Protein AF-A0A2T6F7N1-F1 (afdb_monomer_lite)

Sequence (81 aa):
MSTYRELQDQIEQLRKQAEEVRLVELADVILEIKTKMQEYGITGADLGLMGKKRVMKPSSTPVEAQEPQEAQQSTPENTEM

pLDDT: mean 75.66, std 18.67, range [42.53, 94.88]

Radius of gyration: 33.57 Å; chains: 1; bounding box: 85×48×63 Å

Structure (mmCIF, N/CA/C/O backbone):
data_AF-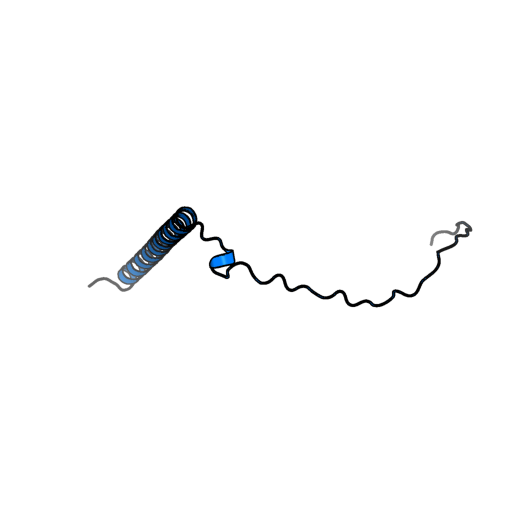A0A2T6F7N1-F1
#
_entry.id   AF-A0A2T6F7N1-F1
#
loop_
_atom_site.group_PDB
_atom_site.id
_atom_site.type_symbol
_atom_site.label_atom_id
_atom_site.label_alt_id
_atom_site.label_comp_id
_atom_site.label_asym_id
_atom_site.label_entity_id
_atom_site.label_seq_id
_atom_site.pdbx_PDB_ins_code
_atom_site.Cartn_x
_atom_site.Cartn_y
_atom_site.Cartn_z
_atom_site.occupancy
_atom_site.B_iso_or_equiv
_atom_site.auth_seq_id
_atom_site.auth_comp_id
_atom_site.auth_asym_id
_atom_site.auth_atom_id
_atom_site.pdbx_PDB_model_num
ATOM 1 N N . MET A 1 1 ? -27.206 5.252 19.320 1.00 70.88 1 MET A N 1
ATOM 2 C CA . MET A 1 1 ? -25.789 5.641 19.463 1.00 70.88 1 MET A CA 1
ATOM 3 C C . MET A 1 1 ? -25.000 4.356 19.461 1.00 70.88 1 MET A C 1
ATOM 5 O O . MET A 1 1 ? -25.319 3.498 20.273 1.00 70.88 1 MET A O 1
ATOM 9 N N . SER A 1 2 ? -24.066 4.193 18.531 1.00 78.69 2 SER A N 1
ATOM 10 C CA . SER A 1 2 ? -23.130 3.072 18.572 1.00 78.69 2 SER A CA 1
ATOM 11 C C . SER A 1 2 ? -22.326 3.153 19.866 1.00 78.69 2 SER A C 1
ATOM 13 O O . SER A 1 2 ? -21.916 4.234 20.299 1.00 78.69 2 SER A O 1
ATOM 15 N N . THR A 1 3 ? -22.166 2.017 20.528 1.00 92.25 3 THR A N 1
ATOM 16 C CA . THR A 1 3 ? -21.376 1.921 21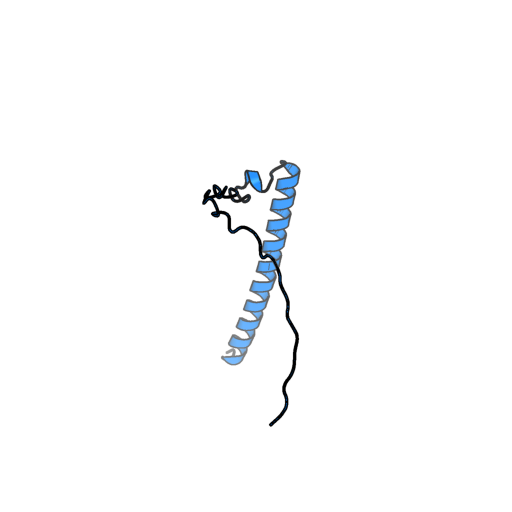.749 1.00 92.25 3 THR A CA 1
ATOM 17 C C . THR A 1 3 ? -19.895 2.080 21.418 1.00 92.25 3 THR A C 1
ATOM 19 O O . THR A 1 3 ? -19.453 1.828 20.297 1.00 92.25 3 THR A O 1
ATOM 22 N N . TYR A 1 4 ? -19.099 2.478 22.410 1.00 91.94 4 TYR A N 1
ATOM 23 C CA . TYR A 1 4 ? -17.648 2.585 22.248 1.00 91.94 4 TYR A CA 1
ATOM 24 C C . TYR A 1 4 ? -17.027 1.289 21.706 1.00 91.94 4 TYR A C 1
ATOM 26 O O . TYR A 1 4 ? -16.126 1.338 20.874 1.00 91.94 4 TYR A O 1
ATOM 34 N N . ARG A 1 5 ? -17.556 0.132 22.125 1.00 91.12 5 ARG A N 1
ATOM 35 C CA . ARG A 1 5 ? -17.078 -1.174 21.674 1.00 91.12 5 ARG A CA 1
ATOM 36 C C . ARG A 1 5 ? -17.333 -1.407 20.186 1.00 91.12 5 ARG A C 1
ATOM 38 O O . ARG A 1 5 ? -16.413 -1.773 19.472 1.00 91.12 5 ARG A O 1
ATOM 45 N N . GLU A 1 6 ? -18.542 -1.118 19.715 1.00 91.06 6 GLU A N 1
ATOM 46 C CA . GLU A 1 6 ? -18.886 -1.267 18.295 1.00 91.06 6 GLU A CA 1
ATOM 47 C C . GLU A 1 6 ? -18.061 -0.331 17.401 1.00 91.06 6 GLU A C 1
ATOM 49 O O . GLU A 1 6 ? -17.690 -0.704 16.291 1.00 91.06 6 GLU A O 1
ATOM 54 N N . LEU A 1 7 ? -17.740 0.878 17.881 1.00 94.69 7 LEU A N 1
ATOM 55 C CA . LEU A 1 7 ? -16.848 1.794 17.165 1.00 94.69 7 LEU A CA 1
ATOM 56 C C . LEU A 1 7 ? -15.409 1.262 17.107 1.00 94.69 7 LEU A C 1
ATOM 58 O O . LEU A 1 7 ? -14.757 1.407 16.077 1.00 94.69 7 LEU A O 1
ATOM 62 N N . GLN A 1 8 ? -14.917 0.630 18.178 1.00 93.38 8 GLN A N 1
ATOM 63 C CA . GLN A 1 8 ? -13.600 -0.016 18.171 1.00 93.38 8 GLN A CA 1
ATOM 64 C C . GLN A 1 8 ? -13.536 -1.166 17.162 1.00 93.38 8 GLN A C 1
ATOM 66 O O . GLN A 1 8 ? -12.611 -1.199 16.352 1.00 93.38 8 GLN A O 1
ATOM 71 N N . ASP A 1 9 ? -14.539 -2.046 17.152 1.00 94.81 9 ASP A N 1
ATOM 72 C CA . ASP A 1 9 ? -14.583 -3.186 16.231 1.00 94.81 9 ASP A CA 1
ATOM 73 C C . ASP A 1 9 ? -14.619 -2.709 14.757 1.00 94.81 9 ASP A C 1
ATOM 75 O O . ASP A 1 9 ? -13.919 -3.246 13.895 1.00 94.81 9 ASP A O 1
ATOM 79 N N . GLN A 1 10 ? -15.355 -1.628 14.463 1.00 92.88 10 GLN A N 1
ATOM 80 C CA . GLN A 1 10 ? -15.373 -1.006 13.130 1.00 92.88 10 GLN A CA 1
ATOM 81 C C . GLN A 1 10 ? -14.019 -0.408 12.732 1.00 92.88 10 GLN A C 1
ATOM 83 O O . GLN A 1 10 ? -13.608 -0.539 11.579 1.00 92.88 10 GLN A O 1
ATOM 88 N N . ILE A 1 11 ? -13.309 0.236 13.664 1.00 94.62 11 ILE A N 1
ATOM 89 C CA . ILE A 1 11 ? -11.969 0.779 13.405 1.00 94.62 11 ILE A CA 1
ATOM 90 C C . ILE A 1 11 ? -11.000 -0.351 13.062 1.00 94.62 11 ILE A C 1
ATOM 92 O O . ILE A 1 11 ? -10.239 -0.225 12.107 1.00 94.62 11 ILE A O 1
ATOM 96 N N . GLU A 1 12 ? -11.017 -1.454 13.806 1.00 93.62 12 GLU A N 1
ATOM 97 C CA . GLU A 1 12 ? -10.149 -2.603 13.530 1.00 93.62 12 GLU A CA 1
ATOM 98 C C . GLU A 1 12 ? -10.417 -3.193 12.145 1.00 93.62 12 GLU A C 1
ATOM 100 O O . GLU A 1 12 ? -9.481 -3.424 11.374 1.00 93.62 12 GLU A O 1
ATOM 105 N N . GLN A 1 13 ? -11.691 -3.350 11.784 1.00 93.62 13 GLN A N 1
ATOM 106 C CA . GLN A 1 13 ? -12.078 -3.831 10.464 1.00 93.62 13 GLN A CA 1
ATOM 107 C C . GLN A 1 13 ? -11.622 -2.881 9.347 1.00 93.62 13 GLN A C 1
ATOM 109 O O . GLN A 1 13 ? -11.042 -3.334 8.360 1.00 93.62 13 GLN A O 1
ATOM 114 N N . LEU A 1 14 ? -11.825 -1.571 9.511 1.00 94.88 14 LEU A N 1
ATOM 115 C CA . LEU A 1 14 ? -11.391 -0.565 8.536 1.00 94.88 14 LEU A CA 1
ATOM 116 C C . LEU A 1 14 ? -9.868 -0.520 8.395 1.00 94.88 14 LEU A C 1
ATOM 118 O O . LEU A 1 14 ? -9.360 -0.349 7.290 1.00 94.88 14 LEU A O 1
ATOM 122 N N . ARG A 1 15 ? -9.121 -0.708 9.488 1.00 93.06 15 ARG A N 1
ATOM 123 C CA . ARG A 1 15 ? -7.653 -0.775 9.448 1.00 93.06 15 ARG A CA 1
ATOM 124 C C . ARG A 1 15 ? -7.176 -1.983 8.656 1.00 93.06 15 ARG A C 1
ATOM 126 O O . ARG A 1 15 ? -6.312 -1.826 7.799 1.00 93.06 15 ARG A O 1
ATOM 133 N N . LYS A 1 16 ? -7.781 -3.151 8.879 1.00 93.69 16 LYS A N 1
ATOM 134 C CA . LYS A 1 16 ? -7.470 -4.357 8.106 1.00 93.69 16 LYS A CA 1
ATOM 135 C C . LYS A 1 16 ? -7.758 -4.159 6.615 1.00 93.69 16 LYS A C 1
ATOM 137 O O . LYS A 1 16 ? -6.911 -4.465 5.784 1.00 93.69 16 LYS A O 1
ATOM 142 N N . GLN A 1 17 ? -8.912 -3.582 6.280 1.00 90.94 17 GLN A N 1
ATOM 143 C CA . GLN A 1 17 ? -9.267 -3.270 4.893 1.00 90.94 17 GLN A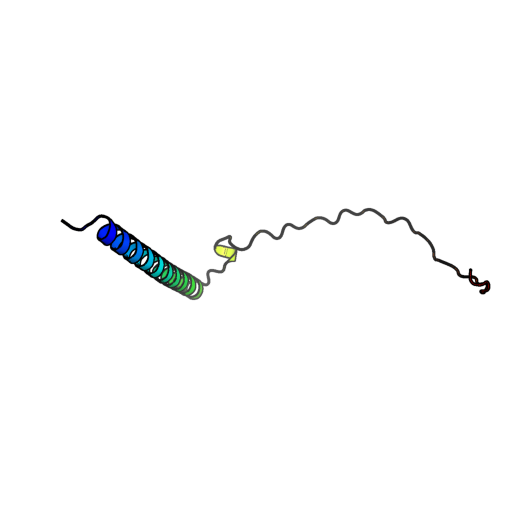 CA 1
ATOM 144 C C . GLN A 1 17 ? -8.286 -2.278 4.255 1.00 90.94 17 GLN A C 1
ATOM 146 O O . GLN A 1 17 ? -7.872 -2.470 3.116 1.00 90.94 17 GLN A O 1
ATOM 151 N N . ALA A 1 18 ? -7.869 -1.242 4.985 1.00 90.81 18 ALA A N 1
ATOM 152 C CA . ALA A 1 18 ? -6.898 -0.270 4.490 1.00 90.81 18 ALA A CA 1
ATOM 153 C C . ALA A 1 18 ? -5.524 -0.904 4.214 1.00 90.81 18 ALA A C 1
ATOM 155 O O . ALA A 1 18 ? -4.869 -0.556 3.233 1.00 90.81 18 ALA A O 1
ATOM 156 N N . GLU A 1 19 ? -5.085 -1.844 5.052 1.00 92.00 19 GLU A N 1
ATOM 157 C CA . GLU A 1 19 ? -3.847 -2.595 4.824 1.00 92.00 19 GLU A CA 1
ATOM 158 C C . GLU A 1 19 ? -3.947 -3.506 3.597 1.00 92.00 19 GLU A C 1
ATOM 160 O O . GLU A 1 19 ? -3.030 -3.516 2.776 1.00 92.00 19 GLU A O 1
ATOM 165 N N . GLU A 1 20 ? -5.062 -4.219 3.429 1.00 91.81 20 GLU A N 1
ATOM 166 C CA . GLU A 1 20 ? -5.315 -5.053 2.248 1.00 91.81 20 GLU A CA 1
ATOM 167 C C . GLU A 1 20 ? -5.287 -4.220 0.959 1.00 91.81 20 GLU A C 1
ATOM 169 O O . GLU A 1 20 ? -4.565 -4.565 0.024 1.00 91.81 20 GLU A O 1
ATOM 174 N N . VAL A 1 21 ? -5.990 -3.081 0.933 1.00 92.50 21 VAL A N 1
ATOM 175 C CA . VAL A 1 21 ? -5.984 -2.159 -0.215 1.00 92.50 21 VAL A CA 1
ATOM 176 C C . VAL A 1 21 ? -4.573 -1.650 -0.496 1.00 92.50 21 VAL A C 1
ATOM 178 O O . VAL A 1 21 ? -4.129 -1.697 -1.639 1.00 92.50 21 VAL A O 1
ATOM 181 N N . ARG A 1 22 ? -3.817 -1.254 0.534 1.00 93.44 22 ARG A N 1
ATOM 182 C CA . ARG A 1 22 ? -2.434 -0.788 0.367 1.00 93.44 22 ARG A CA 1
ATOM 183 C C . ARG A 1 22 ? -1.532 -1.847 -0.271 1.00 93.44 22 ARG A C 1
ATOM 185 O O . ARG A 1 22 ? -0.656 -1.499 -1.061 1.00 93.44 22 ARG A O 1
ATOM 192 N N . LEU A 1 23 ? -1.694 -3.121 0.090 1.00 90.62 23 LEU A N 1
ATOM 193 C CA . LEU A 1 23 ? -0.914 -4.213 -0.499 1.00 90.62 23 LEU A CA 1
ATOM 194 C C . LEU A 1 23 ? -1.278 -4.438 -1.969 1.00 90.62 23 LEU A C 1
ATOM 196 O O . LEU A 1 23 ? -0.377 -4.654 -2.779 1.00 90.62 23 LEU A O 1
ATOM 200 N N . VAL A 1 24 ? -2.567 -4.359 -2.305 1.00 91.94 24 VAL A N 1
ATOM 201 C CA . VAL A 1 24 ? -3.060 -4.482 -3.684 1.00 91.94 24 VAL A CA 1
ATOM 202 C C . VAL A 1 24 ? -2.556 -3.324 -4.540 1.00 91.94 24 VAL A C 1
ATOM 204 O O . VAL A 1 24 ? -1.905 -3.566 -5.551 1.00 91.94 24 VAL A O 1
ATOM 207 N N . GLU A 1 25 ? -2.745 -2.080 -4.097 1.00 92.12 25 GLU A N 1
ATOM 208 C CA . GLU A 1 25 ? -2.268 -0.893 -4.817 1.00 92.12 25 GLU A CA 1
ATOM 209 C C . GLU A 1 25 ? -0.751 -0.932 -5.018 1.00 92.12 25 GLU A C 1
ATOM 211 O O . GLU A 1 25 ? -0.249 -0.617 -6.095 1.00 92.12 25 GLU A O 1
ATOM 216 N N . LEU A 1 26 ? 0.006 -1.368 -4.006 1.00 93.56 26 LEU A N 1
ATOM 217 C CA . LEU A 1 26 ? 1.452 -1.509 -4.133 1.00 93.56 26 LEU A CA 1
ATOM 218 C C . LEU A 1 26 ? 1.833 -2.587 -5.156 1.00 93.56 26 LEU A C 1
ATOM 220 O O . LEU A 1 26 ? 2.767 -2.382 -5.933 1.00 93.56 26 LEU A O 1
ATOM 224 N N . ALA A 1 27 ? 1.140 -3.727 -5.162 1.00 92.31 27 ALA A N 1
ATOM 225 C CA . ALA A 1 27 ? 1.375 -4.790 -6.133 1.00 92.31 27 ALA A CA 1
ATOM 226 C C . ALA A 1 27 ? 1.068 -4.319 -7.562 1.00 92.31 27 ALA A C 1
ATOM 228 O O . ALA A 1 27 ? 1.887 -4.539 -8.457 1.00 92.31 27 ALA A O 1
ATOM 229 N N . ASP A 1 28 ? -0.045 -3.614 -7.752 1.00 94.38 28 ASP A N 1
ATOM 230 C CA . ASP A 1 28 ? -0.455 -3.059 -9.042 1.00 94.38 28 ASP A CA 1
ATOM 231 C C . ASP A 1 28 ? 0.549 -2.020 -9.547 1.00 94.38 28 ASP A C 1
ATOM 233 O O . ASP A 1 28 ? 1.022 -2.117 -10.680 1.00 94.38 28 ASP A O 1
ATOM 237 N N . VAL A 1 29 ? 0.983 -1.093 -8.687 1.00 94.69 29 VAL A N 1
ATOM 238 C CA . VAL A 1 29 ? 2.016 -0.103 -9.030 1.00 94.69 29 VAL A CA 1
ATOM 239 C C . VAL A 1 29 ? 3.337 -0.787 -9.394 1.00 94.69 29 VAL A C 1
ATOM 241 O O . VAL A 1 29 ? 3.994 -0.397 -10.360 1.00 94.69 29 VAL A O 1
ATOM 244 N N . ILE A 1 30 ? 3.742 -1.837 -8.671 1.00 91.81 30 ILE A N 1
ATOM 245 C CA . ILE A 1 30 ? 4.951 -2.606 -9.005 1.00 91.81 30 ILE A CA 1
ATOM 246 C C . ILE A 1 30 ? 4.810 -3.283 -10.373 1.00 91.81 30 ILE A C 1
ATOM 248 O O . ILE A 1 30 ? 5.774 -3.294 -11.143 1.00 91.81 30 ILE A O 1
ATOM 252 N N . LEU A 1 31 ? 3.651 -3.864 -10.685 1.00 93.56 31 LEU A N 1
ATOM 253 C CA . LEU A 1 31 ? 3.393 -4.487 -11.984 1.00 93.56 31 LEU A CA 1
ATOM 254 C C . LEU A 1 31 ? 3.410 -3.458 -13.114 1.00 93.56 31 LEU A C 1
ATOM 256 O O . LEU A 1 31 ? 4.019 -3.710 -14.156 1.00 93.56 31 LEU A O 1
ATOM 260 N N . GLU A 1 32 ? 2.819 -2.287 -12.901 1.00 93.31 32 GLU A N 1
ATOM 261 C CA . GLU A 1 32 ? 2.832 -1.192 -13.866 1.00 93.31 32 GLU A CA 1
ATOM 262 C C . GLU A 1 32 ? 4.262 -0.706 -14.132 1.00 93.31 32 GLU A C 1
ATOM 264 O O . GLU A 1 32 ? 4.680 -0.605 -15.288 1.00 93.31 32 GLU A O 1
ATOM 269 N N . ILE A 1 33 ? 5.053 -0.481 -13.076 1.00 91.31 33 ILE A N 1
ATOM 270 C CA . ILE A 1 33 ? 6.465 -0.098 -13.198 1.00 91.31 33 ILE A CA 1
ATOM 271 C C . ILE A 1 33 ? 7.236 -1.175 -13.960 1.00 91.31 33 ILE A C 1
ATOM 273 O O . ILE A 1 33 ? 7.967 -0.846 -14.887 1.00 91.31 33 ILE A O 1
ATOM 277 N N . LYS A 1 34 ? 7.058 -2.459 -13.625 1.00 90.00 34 LYS A N 1
ATOM 278 C CA . LYS A 1 34 ? 7.721 -3.567 -14.333 1.00 90.00 34 LYS A CA 1
ATOM 279 C C . LYS A 1 34 ? 7.333 -3.633 -15.809 1.00 90.00 34 LYS A C 1
ATOM 281 O O . LYS A 1 34 ? 8.194 -3.895 -16.643 1.00 90.00 34 LYS A O 1
ATOM 286 N N . THR A 1 35 ? 6.070 -3.377 -16.131 1.00 93.12 35 THR A N 1
ATOM 287 C CA . THR A 1 35 ? 5.582 -3.355 -17.516 1.00 93.12 35 THR A CA 1
ATOM 288 C C . THR A 1 35 ? 6.230 -2.210 -18.288 1.00 93.12 35 THR A C 1
ATOM 290 O O . THR A 1 35 ? 6.822 -2.441 -19.338 1.00 93.12 35 THR A O 1
ATOM 293 N N . LYS A 1 36 ? 6.244 -1.000 -17.715 1.00 93.12 36 LYS A N 1
ATOM 294 C CA . LYS A 1 36 ? 6.947 0.160 -18.286 1.00 93.12 36 LYS A CA 1
ATOM 295 C C . LYS A 1 36 ? 8.450 -0.094 -18.420 1.00 93.12 36 LYS A C 1
ATOM 297 O O . LYS A 1 36 ? 9.054 0.279 -19.419 1.00 93.12 36 LYS A O 1
ATOM 302 N N . MET A 1 37 ? 9.061 -0.774 -17.451 1.00 90.69 37 MET A N 1
ATOM 303 C CA . MET A 1 37 ? 10.464 -1.180 -17.537 1.00 90.69 37 MET A CA 1
ATOM 304 C C . MET A 1 37 ? 10.723 -2.090 -18.741 1.00 90.69 37 MET A C 1
ATOM 306 O O . MET A 1 37 ? 11.706 -1.890 -19.447 1.00 90.69 37 MET A O 1
ATOM 310 N N . GLN A 1 38 ? 9.840 -3.052 -19.011 1.00 90.88 38 GLN A N 1
ATOM 311 C CA . GLN A 1 38 ? 9.958 -3.928 -20.178 1.00 90.88 38 GLN A CA 1
ATOM 312 C C . GLN A 1 38 ? 9.696 -3.192 -21.497 1.00 90.88 38 GLN A C 1
ATOM 314 O O . GLN A 1 38 ? 10.445 -3.388 -22.449 1.00 90.88 38 GLN A O 1
ATOM 319 N N . GLU A 1 39 ? 8.677 -2.333 -21.548 1.00 93.06 39 GLU A N 1
ATOM 320 C CA . GLU A 1 39 ? 8.282 -1.593 -22.754 1.00 93.06 39 GLU A CA 1
ATOM 321 C C . GLU A 1 39 ? 9.362 -0.608 -23.218 1.00 93.06 39 GLU A C 1
ATOM 323 O O . GLU A 1 39 ? 9.690 -0.547 -24.401 1.00 93.06 39 GLU A O 1
ATOM 328 N N . TYR A 1 40 ? 9.958 0.127 -22.279 1.00 92.00 40 TYR A N 1
ATOM 329 C CA . TYR A 1 40 ? 10.985 1.128 -22.572 1.00 92.00 40 TYR A CA 1
ATOM 330 C C . TYR A 1 40 ? 12.417 0.598 -22.414 1.00 92.00 40 TYR A C 1
ATOM 332 O O . TYR A 1 40 ? 13.371 1.351 -22.601 1.00 92.00 40 TYR A O 1
ATOM 340 N N . GLY A 1 41 ? 12.590 -0.677 -22.050 1.00 87.50 41 GLY A N 1
ATOM 341 C CA . GLY A 1 41 ? 13.903 -1.271 -21.783 1.00 87.50 41 GLY A CA 1
ATOM 342 C C . GLY A 1 41 ? 14.635 -0.659 -20.580 1.00 87.50 41 GLY A C 1
ATOM 343 O O . GLY A 1 41 ? 15.860 -0.722 -20.521 1.00 87.50 41 GLY A O 1
ATOM 344 N N . ILE A 1 42 ? 13.905 -0.058 -19.634 1.00 86.88 42 ILE A N 1
ATOM 345 C CA . ILE A 1 42 ? 14.463 0.563 -18.427 1.00 86.88 42 ILE A CA 1
ATOM 346 C C . ILE A 1 42 ? 14.878 -0.541 -17.457 1.00 86.88 42 ILE A C 1
ATOM 348 O O . ILE A 1 42 ? 14.081 -1.387 -17.047 1.00 86.88 42 ILE A O 1
ATOM 352 N N . THR A 1 43 ? 16.133 -0.510 -17.037 1.00 84.19 43 THR A N 1
ATOM 353 C CA . THR A 1 43 ? 16.696 -1.448 -16.070 1.00 84.19 43 THR A CA 1
ATOM 354 C C . THR A 1 43 ? 16.761 -0.832 -14.672 1.00 84.19 43 THR A C 1
ATOM 356 O O . THR A 1 43 ? 16.661 0.380 -14.483 1.00 84.19 43 THR A O 1
ATOM 359 N N . GLY A 1 44 ? 16.980 -1.658 -13.644 1.00 82.56 44 GLY A N 1
ATOM 360 C CA . GLY A 1 44 ? 17.217 -1.148 -12.288 1.00 82.56 44 GLY A CA 1
ATOM 361 C C . GLY A 1 44 ? 18.441 -0.221 -12.190 1.00 82.56 44 GLY A C 1
ATOM 362 O O . GLY A 1 44 ? 18.511 0.610 -11.286 1.00 82.56 44 GLY A O 1
ATOM 363 N N . ALA A 1 45 ? 19.388 -0.317 -13.129 1.00 81.94 45 ALA A N 1
ATOM 364 C CA . ALA A 1 45 ? 20.518 0.603 -13.215 1.00 81.94 45 ALA A CA 1
ATOM 365 C C . ALA A 1 45 ? 20.086 2.009 -13.658 1.00 81.94 45 ALA A C 1
ATOM 367 O O . ALA A 1 45 ? 20.550 2.988 -13.074 1.00 81.94 45 ALA A O 1
ATOM 368 N N . ASP A 1 46 ? 19.154 2.107 -14.608 1.00 79.31 46 ASP A N 1
ATOM 369 C CA . ASP A 1 46 ? 18.640 3.381 -15.134 1.00 79.31 46 ASP A CA 1
ATOM 370 C C . ASP A 1 46 ? 17.805 4.141 -14.093 1.00 79.31 46 ASP A C 1
ATOM 372 O O . ASP A 1 46 ? 17.783 5.368 -14.064 1.00 79.31 46 ASP A O 1
ATOM 376 N N . LEU A 1 47 ? 17.180 3.404 -13.172 1.00 82.12 47 LEU A N 1
ATOM 377 C CA . LEU A 1 47 ? 16.471 3.943 -12.007 1.00 82.12 47 LEU A CA 1
ATOM 378 C C . LEU A 1 47 ? 17.405 4.268 -10.824 1.00 82.12 47 LEU A C 1
ATOM 380 O O . LEU A 1 47 ? 16.936 4.662 -9.758 1.00 82.12 47 LEU A O 1
ATOM 384 N N . GLY A 1 48 ? 18.720 4.058 -10.962 1.00 79.62 48 GLY A N 1
ATOM 385 C CA . GLY A 1 48 ? 19.694 4.275 -9.886 1.00 79.62 48 GLY A CA 1
ATOM 386 C C . GLY A 1 48 ? 19.581 3.291 -8.712 1.00 79.62 48 GLY A C 1
ATOM 387 O O . GLY A 1 48 ? 20.205 3.506 -7.674 1.00 79.62 48 GLY A O 1
ATOM 388 N N . LEU A 1 49 ? 18.816 2.201 -8.864 1.00 76.44 49 LEU A N 1
ATOM 389 C CA . LEU A 1 49 ? 18.618 1.152 -7.849 1.00 76.44 49 LEU A CA 1
ATOM 390 C C . LEU A 1 49 ? 19.839 0.232 -7.727 1.00 76.44 49 LEU A C 1
ATOM 392 O O . LEU A 1 49 ? 20.012 -0.473 -6.732 1.00 76.44 49 LEU A O 1
ATOM 396 N N . MET A 1 50 ? 20.709 0.235 -8.737 1.00 68.62 50 MET A N 1
ATOM 397 C CA . MET A 1 50 ? 21.951 -0.521 -8.728 1.00 68.62 50 MET A CA 1
ATOM 398 C C . MET A 1 50 ? 22.993 0.265 -7.930 1.0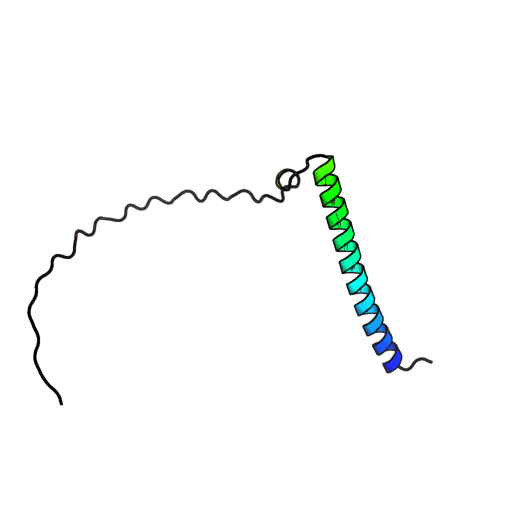0 68.62 50 MET A C 1
ATOM 400 O O . MET A 1 50 ? 23.711 1.116 -8.456 1.00 68.62 50 MET A O 1
ATOM 404 N N . GLY A 1 51 ? 23.038 0.012 -6.619 1.00 61.88 51 GLY A N 1
ATOM 405 C CA . GLY A 1 51 ? 24.015 0.621 -5.725 1.00 61.88 51 GLY A CA 1
ATOM 406 C C . GLY A 1 51 ? 25.422 0.482 -6.304 1.00 61.88 51 GLY A C 1
ATOM 407 O O . GLY A 1 51 ? 25.857 -0.626 -6.621 1.00 61.88 51 GLY A O 1
ATOM 408 N N . LYS A 1 52 ? 26.132 1.609 -6.456 1.00 61.94 52 LYS A N 1
ATOM 409 C CA . LYS A 1 52 ? 27.559 1.637 -6.805 1.00 61.94 52 LYS A CA 1
ATOM 410 C C . LYS A 1 52 ? 28.267 0.584 -5.958 1.00 61.94 52 LYS A C 1
ATOM 412 O O . LYS A 1 52 ? 28.392 0.755 -4.744 1.00 61.94 52 LYS A O 1
ATOM 417 N N . LYS A 1 53 ? 28.717 -0.504 -6.589 1.00 60.09 53 LYS A N 1
ATOM 418 C CA . LYS A 1 53 ? 29.575 -1.504 -5.956 1.00 60.09 53 LYS A CA 1
ATOM 419 C C . LYS A 1 53 ? 30.780 -0.732 -5.427 1.00 60.09 53 LYS A C 1
ATOM 421 O O . LYS A 1 53 ? 31.609 -0.277 -6.211 1.00 60.09 53 LYS A O 1
ATOM 426 N N . ARG A 1 54 ? 30.817 -0.472 -4.115 1.00 62.97 54 ARG A N 1
ATOM 427 C CA . ARG A 1 54 ? 31.956 0.190 -3.478 1.00 62.97 54 ARG A CA 1
ATOM 428 C C . ARG A 1 54 ? 33.142 -0.730 -3.714 1.00 62.97 54 ARG A C 1
ATOM 430 O O . ARG A 1 54 ? 33.221 -1.796 -3.111 1.00 62.97 54 ARG A O 1
ATOM 437 N N . VAL A 1 55 ? 34.014 -0.353 -4.644 1.00 58.41 55 VAL A N 1
ATOM 438 C CA . VAL A 1 55 ? 35.283 -1.038 -4.861 1.00 58.41 55 VAL A CA 1
ATOM 439 C C . VAL A 1 55 ? 36.117 -0.749 -3.619 1.00 58.41 55 VAL A C 1
ATOM 441 O O . VAL A 1 55 ? 36.715 0.318 -3.493 1.00 58.41 55 VAL A O 1
ATOM 444 N N . MET A 1 56 ? 36.076 -1.659 -2.648 1.00 59.62 56 MET A N 1
ATOM 445 C CA . MET A 1 56 ? 36.996 -1.628 -1.520 1.00 59.62 56 MET A CA 1
ATOM 446 C C . MET A 1 56 ? 38.384 -1.908 -2.094 1.00 59.62 56 MET A C 1
ATOM 448 O O . MET A 1 56 ? 38.653 -2.996 -2.599 1.00 59.62 56 MET A O 1
ATOM 452 N N . LYS A 1 57 ? 39.231 -0.878 -2.102 1.00 59.97 57 LYS A N 1
ATOM 453 C CA . LYS A 1 57 ? 40.632 -0.974 -2.510 1.00 59.97 57 LYS A CA 1
ATOM 454 C C . LYS A 1 57 ? 41.313 -1.949 -1.537 1.00 59.97 57 LYS A C 1
ATOM 456 O O . LYS A 1 57 ? 41.231 -1.693 -0.335 1.00 59.97 57 LYS A O 1
ATOM 461 N N . PRO A 1 58 ? 41.926 -3.057 -1.993 1.00 52.94 58 PRO A N 1
ATOM 462 C CA . PRO A 1 58 ? 42.585 -3.977 -1.079 1.00 52.94 58 PRO A CA 1
ATOM 463 C C . PRO A 1 58 ? 43.746 -3.239 -0.410 1.00 52.94 58 PRO A C 1
ATOM 465 O O . PRO A 1 58 ? 44.674 -2.776 -1.077 1.00 52.94 58 PRO A O 1
ATOM 468 N N . SER A 1 59 ? 43.664 -3.074 0.908 1.00 55.81 59 SER A N 1
ATOM 469 C CA . SER A 1 59 ? 44.788 -2.642 1.727 1.00 55.81 59 SER A CA 1
ATOM 470 C C . SER A 1 59 ? 45.843 -3.744 1.675 1.00 55.81 59 SER A C 1
ATOM 472 O O . SER A 1 59 ? 45.678 -4.802 2.275 1.00 55.81 59 SER A O 1
ATOM 474 N N . SER A 1 60 ? 46.902 -3.506 0.908 1.00 53.03 60 SER A N 1
ATOM 475 C CA . SER A 1 60 ? 48.105 -4.330 0.916 1.00 53.03 60 SER A CA 1
ATOM 476 C C . SER A 1 60 ? 48.825 -4.131 2.247 1.00 53.03 60 SER A C 1
ATOM 478 O O . SER A 1 60 ? 49.547 -3.151 2.414 1.00 53.03 60 SER A O 1
ATOM 480 N N . THR A 1 61 ? 48.644 -5.051 3.187 1.00 53.66 61 THR A N 1
ATOM 481 C CA . THR A 1 61 ? 49.622 -5.295 4.253 1.00 53.66 61 THR A CA 1
ATOM 482 C C . THR A 1 61 ? 50.372 -6.577 3.894 1.00 53.66 61 THR A C 1
ATOM 484 O O . THR A 1 61 ? 49.714 -7.608 3.726 1.00 53.66 61 THR A O 1
ATOM 487 N N . PRO A 1 62 ? 51.707 -6.548 3.736 1.00 48.09 62 PRO A N 1
ATOM 488 C CA . PRO A 1 62 ? 52.482 -7.765 3.555 1.00 48.09 62 PRO A CA 1
ATOM 489 C C . PRO A 1 62 ? 52.394 -8.569 4.854 1.00 48.09 62 PRO A C 1
ATOM 491 O O . PRO A 1 62 ? 52.778 -8.078 5.913 1.00 48.09 62 PRO A O 1
ATOM 494 N N . VAL A 1 63 ? 51.837 -9.777 4.784 1.00 53.97 63 VAL A N 1
ATOM 495 C CA . VAL A 1 63 ? 51.957 -10.748 5.872 1.00 53.97 63 VAL A CA 1
ATOM 496 C C . VAL A 1 63 ? 53.391 -11.253 5.826 1.00 53.97 63 VAL A C 1
ATOM 498 O O . VAL A 1 63 ? 53.799 -11.911 4.869 1.00 53.97 63 VAL A O 1
ATOM 501 N N . GLU A 1 64 ? 54.158 -10.846 6.829 1.00 48.44 64 GLU A N 1
ATOM 502 C CA . GLU A 1 64 ? 55.512 -11.303 7.088 1.00 48.44 64 GLU A CA 1
ATOM 503 C C . GLU A 1 64 ? 55.523 -12.827 7.230 1.00 48.44 64 GLU A C 1
ATOM 505 O O . GLU A 1 64 ? 54.696 -13.416 7.930 1.00 48.44 64 GLU A O 1
ATOM 510 N N . ALA A 1 65 ? 56.428 -13.453 6.485 1.00 55.28 65 ALA A N 1
ATOM 511 C CA . ALA A 1 65 ? 56.594 -14.889 6.399 1.00 55.28 65 ALA A CA 1
ATOM 512 C C . ALA A 1 65 ? 56.880 -15.493 7.782 1.00 55.28 65 ALA A C 1
ATOM 514 O O . ALA A 1 65 ? 57.937 -15.263 8.363 1.00 55.28 65 ALA A O 1
ATOM 515 N N . GLN A 1 66 ? 55.953 -16.308 8.281 1.00 45.84 66 GLN A N 1
ATOM 516 C CA . GLN A 1 66 ? 56.262 -17.319 9.284 1.00 45.84 66 GLN A CA 1
ATOM 517 C C . GLN A 1 66 ? 56.471 -18.646 8.549 1.00 45.84 66 GLN A C 1
ATOM 519 O O . GLN A 1 66 ? 55.525 -19.277 8.078 1.00 45.84 66 GLN A O 1
ATOM 524 N N . GLU A 1 67 ? 57.750 -18.987 8.383 1.00 47.19 67 GLU A N 1
ATOM 525 C CA . GLU A 1 67 ? 58.269 -20.281 7.924 1.00 47.19 67 GLU A CA 1
ATOM 526 C C . GLU A 1 67 ? 57.846 -21.445 8.853 1.00 47.19 67 GLU A C 1
ATOM 528 O O . GLU A 1 67 ? 57.350 -21.210 9.959 1.00 47.19 67 GLU A O 1
ATOM 533 N N . PRO A 1 68 ? 57.966 -22.707 8.396 1.00 48.72 68 PRO A N 1
ATOM 534 C CA . PRO A 1 68 ? 57.020 -23.780 8.661 1.00 48.72 68 PRO A CA 1
ATOM 535 C C . PRO A 1 68 ? 57.312 -24.524 9.962 1.00 48.72 68 PRO A C 1
ATOM 537 O O . PRO A 1 68 ? 58.450 -24.667 10.400 1.00 48.72 68 PRO A O 1
ATOM 540 N N . GLN A 1 69 ? 56.249 -25.080 10.535 1.00 52.09 69 GLN A N 1
ATOM 541 C CA . GLN A 1 69 ? 56.320 -26.036 11.630 1.00 52.09 69 GLN A CA 1
ATOM 542 C C . GLN A 1 69 ? 57.057 -27.299 11.164 1.00 52.09 69 GLN A C 1
ATOM 544 O O . GLN A 1 69 ? 56.509 -28.088 10.393 1.00 52.09 69 GLN A O 1
ATOM 549 N N . GLU A 1 70 ? 58.280 -27.498 11.651 1.00 42.53 70 GLU A N 1
ATOM 550 C CA . GLU A 1 70 ? 59.004 -28.758 11.523 1.00 42.53 70 GLU A CA 1
ATOM 551 C C . GLU A 1 70 ? 58.864 -29.566 12.821 1.00 42.53 70 GLU A C 1
ATOM 553 O O . GLU A 1 70 ? 59.063 -29.081 13.936 1.00 42.53 70 GLU A O 1
ATOM 558 N N . ALA A 1 71 ? 58.411 -30.801 12.645 1.00 49.00 71 ALA A N 1
ATOM 559 C CA . ALA A 1 71 ? 58.093 -31.773 13.672 1.00 49.00 71 ALA A CA 1
ATOM 560 C C . ALA A 1 71 ? 59.331 -32.263 14.437 1.00 49.00 71 ALA A C 1
ATOM 562 O O . ALA A 1 71 ? 60.421 -32.291 13.873 1.00 49.00 71 ALA A O 1
ATOM 563 N N . GLN A 1 72 ? 59.119 -32.761 15.664 1.00 46.62 72 GLN A N 1
ATOM 564 C CA . GLN A 1 72 ? 59.646 -34.039 16.195 1.00 46.62 72 GLN A CA 1
ATOM 565 C C . GLN A 1 72 ? 59.195 -34.194 17.664 1.00 46.62 72 GLN A C 1
ATOM 567 O O . GLN A 1 72 ? 59.520 -33.380 18.516 1.00 46.62 72 GLN A O 1
ATOM 572 N N . GLN A 1 73 ? 58.197 -35.044 17.932 1.00 47.84 73 GLN A N 1
ATOM 573 C CA . GLN A 1 73 ? 58.349 -36.445 18.365 1.00 47.84 73 GLN A CA 1
ATOM 574 C C . GLN A 1 73 ? 59.003 -36.608 19.744 1.00 47.84 73 GLN A C 1
ATOM 576 O O . GLN A 1 73 ? 60.210 -36.446 19.872 1.00 47.84 73 GLN A O 1
ATOM 581 N N . SER A 1 74 ? 58.221 -37.046 20.738 1.00 48.25 74 SER A N 1
ATOM 582 C CA . SER A 1 74 ? 58.499 -38.256 21.545 1.00 48.25 74 SER A CA 1
ATOM 583 C C . SER A 1 74 ? 57.463 -38.432 22.672 1.00 48.25 74 SER A C 1
ATOM 585 O O . SER A 1 74 ? 57.556 -37.807 23.715 1.00 48.25 74 SER A O 1
ATOM 587 N N . THR A 1 75 ? 56.464 -39.279 22.378 1.00 56.03 75 THR A N 1
ATOM 588 C CA . THR A 1 75 ? 55.928 -40.417 23.173 1.00 56.03 75 THR A CA 1
ATOM 589 C C . THR A 1 75 ? 55.491 -40.280 24.654 1.00 56.03 75 THR A C 1
ATOM 591 O O . THR A 1 75 ? 55.884 -39.359 25.355 1.00 56.03 75 THR A O 1
ATOM 594 N N . PRO A 1 76 ? 54.585 -41.184 25.099 1.00 65.38 76 PRO A N 1
ATOM 595 C CA . PRO A 1 76 ? 53.594 -40.960 26.154 1.00 65.38 76 PRO A CA 1
ATOM 596 C C . PRO A 1 76 ? 54.088 -41.437 27.532 1.00 65.38 76 PRO A C 1
ATOM 598 O O . PRO A 1 76 ? 55.227 -41.871 27.636 1.00 65.38 76 PRO A O 1
ATOM 601 N N . GLU A 1 77 ? 53.182 -41.430 28.525 1.00 46.59 77 GLU A N 1
ATOM 602 C CA . GLU A 1 77 ? 53.162 -42.291 29.734 1.00 46.59 77 GLU A CA 1
ATOM 603 C C . GLU A 1 77 ? 53.281 -41.559 31.088 1.00 46.59 77 GLU A C 1
ATOM 605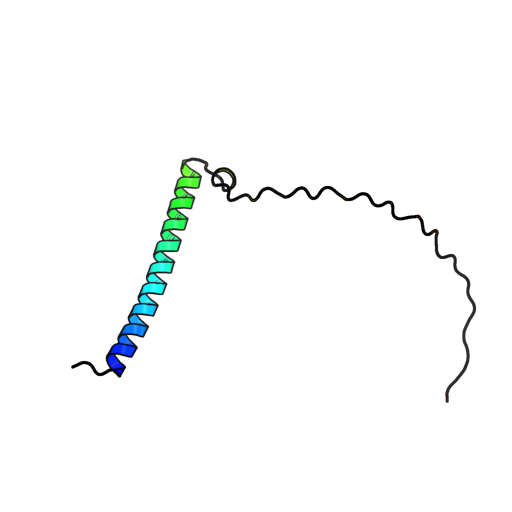 O O . GLU A 1 77 ? 54.373 -41.261 31.559 1.00 46.59 77 GLU A O 1
ATOM 610 N N . ASN A 1 78 ? 52.137 -41.331 31.745 1.00 53.00 78 ASN A N 1
ATOM 611 C CA . ASN A 1 78 ? 51.824 -41.750 33.130 1.00 53.00 78 ASN A CA 1
ATOM 612 C C . ASN A 1 78 ? 50.499 -41.079 33.541 1.00 53.00 78 ASN A C 1
ATOM 614 O O . ASN A 1 78 ? 50.382 -39.860 33.474 1.00 53.00 78 ASN A O 1
ATOM 618 N N . THR A 1 79 ? 49.416 -41.838 33.715 1.00 55.78 79 THR A N 1
ATOM 619 C CA . THR A 1 79 ? 49.032 -42.555 34.951 1.00 55.78 79 THR A CA 1
ATOM 620 C C . THR A 1 79 ? 48.235 -41.652 35.885 1.00 55.78 79 THR A C 1
ATOM 622 O O . THR A 1 79 ? 48.753 -40.690 36.443 1.00 55.78 79 THR 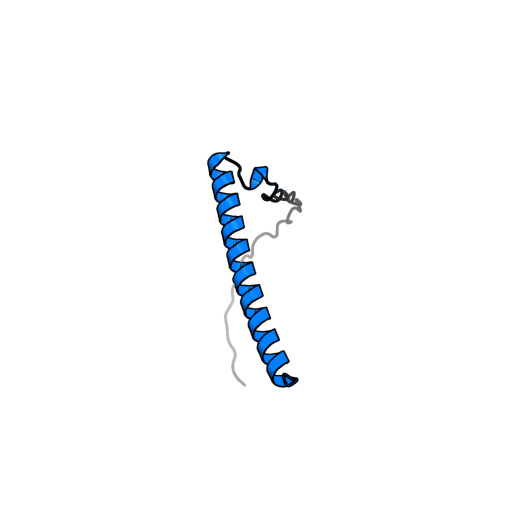A O 1
ATOM 625 N N . GLU A 1 80 ? 46.948 -41.995 35.979 1.00 51.03 80 GLU A N 1
ATOM 626 C CA . GLU A 1 80 ? 46.076 -41.904 37.157 1.00 51.03 80 GLU A CA 1
ATOM 627 C C . GLU A 1 80 ? 46.745 -41.437 38.459 1.00 51.03 80 GLU A C 1
ATOM 629 O O . GLU A 1 80 ? 47.695 -42.068 38.911 1.00 51.03 80 GLU A O 1
ATOM 634 N N . MET A 1 81 ? 46.171 -40.419 39.110 1.00 48.00 81 MET A N 1
ATOM 635 C CA . MET A 1 81 ? 45.373 -40.549 40.348 1.00 48.00 81 MET A CA 1
ATOM 636 C C . MET A 1 81 ? 44.485 -39.315 40.528 1.00 48.00 81 MET A C 1
ATOM 638 O O . MET A 1 81 ? 44.956 -38.198 40.218 1.00 48.00 81 MET A O 1
#

Foldseek 3Di:
DDDPVNVVVVVVVVVVVVVVVVVVVVVVVVVVVVVVCVVVVPDCVNVVVPPDPPPPDDDDDDDPDDDDDDDDDDDDDDDDD

Secondary structure (DSSP, 8-state):
---HHHHHHHHHHHHHHHHHHHHHHHHHHHHHHHHHHHHHT--TTTTT-S-------------------------------